Protein AF-A0A965B5K4-F1 (afdb_monomer)

Structure (mmCIF, N/CA/C/O backbone):
data_AF-A0A965B5K4-F1
#
_entry.id   AF-A0A965B5K4-F1
#
loop_
_atom_site.group_PDB
_atom_site.id
_atom_site.type_symbol
_atom_site.label_atom_id
_atom_site.label_alt_id
_atom_site.label_comp_id
_atom_site.label_asym_id
_atom_site.label_entity_id
_atom_site.label_seq_id
_atom_site.pdbx_PDB_ins_code
_atom_site.Cartn_x
_atom_site.Cartn_y
_atom_site.Cartn_z
_atom_site.occupancy
_atom_site.B_iso_or_equiv
_atom_site.auth_seq_id
_atom_site.auth_comp_id
_atom_site.auth_asym_id
_atom_site.auth_atom_id
_atom_site.pdbx_PDB_model_num
ATOM 1 N N . MET A 1 1 ? -19.601 1.544 6.063 1.00 57.34 1 MET A N 1
ATOM 2 C CA . MET A 1 1 ? -19.279 1.347 7.499 1.00 57.34 1 MET A CA 1
ATOM 3 C C . MET A 1 1 ? -20.447 0.891 8.374 1.00 57.34 1 MET A C 1
ATOM 5 O O . MET A 1 1 ? -20.192 0.439 9.477 1.00 57.34 1 MET A O 1
ATOM 9 N N . GLN A 1 2 ? -21.701 0.896 7.897 1.00 58.22 2 GLN A N 1
ATOM 10 C CA . GLN A 1 2 ? -22.842 0.353 8.659 1.00 58.22 2 GLN A CA 1
ATOM 11 C C . GLN A 1 2 ? -22.764 -1.164 8.944 1.00 58.22 2 GLN A C 1
ATOM 13 O O . GLN A 1 2 ? -23.527 -1.663 9.761 1.00 58.22 2 GLN A O 1
ATOM 18 N N . ALA A 1 3 ? -21.841 -1.893 8.306 1.00 63.12 3 ALA A N 1
ATOM 19 C CA . ALA A 1 3 ? -21.684 -3.340 8.465 1.00 63.12 3 ALA A CA 1
ATOM 20 C C . ALA A 1 3 ? -20.885 -3.768 9.715 1.00 63.12 3 ALA A C 1
ATOM 22 O O . ALA A 1 3 ? -20.882 -4.951 10.044 1.00 63.12 3 ALA A O 1
ATOM 23 N N . PHE A 1 4 ? -20.217 -2.845 10.421 1.00 68.25 4 PHE A N 1
ATOM 24 C CA . PHE A 1 4 ? -19.386 -3.183 11.582 1.00 68.25 4 PHE A CA 1
ATOM 25 C C . PHE A 1 4 ? -19.874 -2.481 12.850 1.00 68.25 4 PHE A C 1
ATOM 27 O O . PHE A 1 4 ? -20.092 -1.271 12.863 1.00 68.25 4 PHE A O 1
ATOM 34 N N . ARG A 1 5 ? -19.998 -3.242 13.946 1.00 75.31 5 ARG A N 1
ATOM 35 C CA . ARG A 1 5 ? -20.183 -2.692 15.297 1.00 75.31 5 ARG A CA 1
ATOM 36 C C . ARG A 1 5 ? -18.814 -2.306 15.839 1.00 75.31 5 ARG A C 1
ATOM 38 O O . ARG A 1 5 ? -18.072 -3.153 16.331 1.00 75.31 5 ARG A O 1
ATOM 45 N N . THR A 1 6 ? -18.468 -1.037 15.699 1.00 79.69 6 THR A N 1
ATOM 46 C CA . THR A 1 6 ? -17.176 -0.497 16.115 1.00 79.69 6 THR A CA 1
ATOM 47 C C . THR A 1 6 ? -17.186 -0.061 17.579 1.00 79.69 6 THR A C 1
ATOM 49 O O . THR A 1 6 ? -18.224 0.298 18.151 1.00 79.69 6 THR A O 1
ATOM 52 N N . GLY A 1 7 ? -16.015 -0.141 18.207 1.00 77.00 7 GLY A N 1
ATOM 53 C CA . GLY A 1 7 ? -15.745 0.488 19.491 1.00 77.00 7 GLY A CA 1
ATOM 54 C C . GLY A 1 7 ? -14.929 -0.347 20.459 1.00 77.00 7 GLY A C 1
ATOM 55 O O . GLY A 1 7 ? -14.626 -1.513 20.219 1.00 77.00 7 GLY A O 1
ATOM 56 N N . ARG A 1 8 ? -14.573 0.283 21.577 1.00 73.38 8 ARG A N 1
ATOM 57 C CA . ARG A 1 8 ? -13.678 -0.291 22.581 1.00 73.38 8 ARG A CA 1
ATOM 58 C C . ARG A 1 8 ? -14.366 -1.434 23.322 1.00 73.38 8 ARG A C 1
ATOM 60 O O . ARG A 1 8 ? -15.469 -1.247 23.839 1.00 73.38 8 ARG A O 1
ATOM 67 N N . ASN A 1 9 ? -13.721 -2.596 23.422 1.00 72.69 9 ASN A N 1
ATOM 68 C CA . ASN A 1 9 ? -14.235 -3.657 24.280 1.00 72.69 9 ASN A CA 1
ATOM 69 C C . ASN A 1 9 ? -13.647 -3.518 25.694 1.00 72.69 9 ASN A C 1
ATOM 71 O O . ASN A 1 9 ? -12.439 -3.627 25.888 1.00 72.69 9 ASN A O 1
ATOM 75 N N . SER A 1 10 ? -14.502 -3.304 26.695 1.00 71.81 10 SER A N 1
ATOM 76 C CA . SER A 1 10 ? -14.149 -3.481 28.107 1.00 71.81 10 SER A CA 1
ATOM 77 C C . SER A 1 10 ? -14.389 -4.935 28.532 1.00 71.81 10 SER A C 1
ATOM 79 O O . SER A 1 10 ? -15.110 -5.677 27.864 1.00 71.81 10 SER A O 1
ATOM 81 N N . ILE A 1 11 ? -13.801 -5.362 29.657 1.00 69.44 11 ILE A N 1
ATOM 82 C CA . ILE A 1 11 ? -13.947 -6.737 30.180 1.00 69.44 11 ILE A CA 1
ATOM 83 C C . ILE A 1 11 ? -15.431 -7.120 30.308 1.00 69.44 11 ILE A C 1
ATOM 85 O O . ILE A 1 11 ? -15.845 -8.183 29.852 1.00 69.44 11 ILE A O 1
ATOM 89 N N . LEU A 1 12 ? -16.251 -6.211 30.845 1.00 63.94 12 LEU A N 1
ATOM 90 C CA . LEU A 1 12 ? -17.692 -6.418 30.994 1.00 63.94 12 LEU A CA 1
ATOM 91 C C . LEU A 1 12 ? -18.425 -6.402 29.645 1.00 63.94 12 LEU A C 1
ATOM 93 O O . LEU A 1 12 ? -19.324 -7.210 29.428 1.00 63.94 12 LEU A O 1
ATOM 97 N N . SER A 1 13 ? -18.040 -5.540 28.697 1.00 67.38 13 SER A N 1
ATOM 98 C CA . SER A 1 13 ? -18.717 -5.510 27.396 1.00 67.38 13 SER A CA 1
ATOM 99 C C . SER A 1 13 ? -18.451 -6.769 26.563 1.00 67.38 13 SER A C 1
ATOM 101 O O . SER A 1 13 ? -19.343 -7.183 25.828 1.00 67.38 13 SER A O 1
ATOM 103 N N . ARG A 1 14 ? -17.279 -7.412 26.702 1.00 64.56 14 ARG A N 1
ATOM 104 C CA . ARG A 1 14 ? -16.984 -8.704 26.045 1.00 64.56 14 ARG A CA 1
ATOM 105 C C . ARG A 1 14 ? -17.884 -9.833 26.551 1.00 64.56 14 ARG A C 1
ATOM 107 O O . ARG A 1 14 ? -18.322 -10.651 25.752 1.00 64.56 14 ARG A O 1
ATOM 114 N N . LEU A 1 15 ? -18.182 -9.850 27.851 1.00 67.06 15 LEU A N 1
ATOM 115 C CA . LEU A 1 15 ? -19.022 -10.872 28.488 1.00 67.06 15 LEU A CA 1
ATOM 116 C C . LEU A 1 15 ? -20.520 -10.704 28.185 1.00 67.06 15 LEU A C 1
ATOM 118 O O . LEU A 1 15 ? -21.222 -11.703 28.075 1.00 67.06 15 LEU A O 1
ATOM 122 N N . PHE A 1 16 ? -21.009 -9.466 28.030 1.00 63.81 16 PHE A N 1
ATOM 123 C CA . PHE A 1 16 ? -22.454 -9.192 27.965 1.00 63.81 16 PHE A CA 1
ATOM 124 C C . PHE A 1 16 ? -22.961 -8.584 26.642 1.00 63.81 16 PHE A C 1
ATOM 126 O O . PHE A 1 16 ? -24.148 -8.697 26.351 1.00 63.81 16 PHE A O 1
ATOM 133 N N . LEU A 1 17 ? -22.117 -7.922 25.835 1.00 67.19 17 LEU A N 1
ATOM 134 C CA . LEU A 1 17 ? -22.548 -7.155 24.645 1.00 67.19 17 LEU A CA 1
ATOM 135 C C . LEU A 1 17 ? -21.968 -7.654 23.304 1.00 67.19 17 LEU A C 1
ATOM 137 O O . LEU A 1 17 ? -22.328 -7.104 22.251 1.00 67.19 17 LEU A O 1
ATOM 141 N N . GLY A 1 18 ? -21.120 -8.688 23.334 1.00 71.12 18 GLY A N 1
ATOM 142 C CA . GLY A 1 18 ? -20.442 -9.268 22.169 1.00 71.12 18 GLY A CA 1
ATOM 143 C C . GLY A 1 18 ? -19.183 -8.506 21.731 1.00 71.12 18 GLY A C 1
ATOM 144 O O . GLY A 1 18 ? -18.855 -7.446 22.266 1.00 71.12 18 GLY A O 1
ATOM 145 N N . ASN A 1 19 ? -18.470 -9.051 20.741 1.00 75.12 19 ASN A N 1
ATOM 146 C CA . ASN A 1 19 ? -17.228 -8.467 20.226 1.00 75.12 19 ASN A CA 1
ATOM 147 C C . ASN A 1 19 ? -17.504 -7.261 19.316 1.00 75.12 19 ASN A C 1
ATOM 149 O O . ASN A 1 19 ? -18.311 -7.340 18.388 1.00 75.12 19 ASN A O 1
ATOM 153 N N . ARG A 1 20 ? -16.791 -6.157 19.556 1.00 83.56 20 ARG A N 1
ATOM 154 C CA . ARG A 1 20 ? -16.721 -4.992 18.665 1.00 83.56 20 ARG A CA 1
ATOM 155 C C . ARG A 1 20 ? -15.387 -4.941 17.932 1.00 83.56 20 ARG A C 1
ATOM 157 O O . ARG A 1 20 ? -14.377 -5.427 18.442 1.00 83.56 20 ARG A O 1
ATOM 164 N N . VAL A 1 21 ? -15.393 -4.323 16.754 1.00 89.00 21 VAL A N 1
ATOM 165 C CA . VAL A 1 21 ? -14.178 -4.062 15.974 1.00 89.00 21 VAL A CA 1
ATOM 166 C C . VAL A 1 21 ? -13.397 -2.927 16.639 1.00 89.00 21 VAL A C 1
ATOM 168 O O . VAL A 1 21 ? -13.884 -1.797 16.700 1.00 89.00 21 VAL A O 1
ATOM 171 N N . GLU A 1 22 ? -12.205 -3.251 17.147 1.00 91.38 22 GLU A N 1
ATOM 172 C CA . GLU A 1 22 ? -11.292 -2.310 17.818 1.00 91.38 22 GLU A CA 1
ATOM 173 C C . GLU A 1 22 ? -10.306 -1.651 16.850 1.00 91.38 22 GLU A C 1
ATOM 175 O O . GLU A 1 22 ? -9.837 -0.559 17.142 1.00 91.38 22 GLU A O 1
ATOM 180 N N . LYS A 1 23 ? -9.998 -2.293 15.716 1.00 94.00 23 LYS A N 1
ATOM 181 C CA . LYS A 1 23 ? -9.007 -1.822 14.741 1.00 94.00 23 LYS A CA 1
ATOM 182 C C . LYS A 1 23 ? -9.510 -1.981 13.314 1.00 94.00 23 LYS A C 1
ATOM 184 O O . LYS A 1 23 ? -10.073 -3.020 12.969 1.00 94.00 23 LYS A O 1
ATOM 189 N N . ILE A 1 24 ? -9.293 -0.965 12.485 1.00 95.19 24 ILE A N 1
ATOM 190 C CA . ILE A 1 24 ? -9.676 -0.942 11.071 1.00 95.19 24 ILE A CA 1
ATOM 191 C C . ILE A 1 24 ? -8.486 -0.451 10.247 1.00 95.19 24 ILE A C 1
ATOM 193 O O . ILE A 1 24 ? -7.997 0.655 10.451 1.00 95.19 24 ILE A O 1
ATOM 197 N N . LEU A 1 25 ? -8.030 -1.264 9.295 1.00 97.44 25 LEU A N 1
ATOM 198 C CA . LEU A 1 25 ? -6.996 -0.877 8.338 1.00 97.44 25 LEU A CA 1
ATOM 199 C C . LEU A 1 25 ? -7.631 -0.623 6.970 1.00 97.44 25 LEU A C 1
ATOM 201 O O . LEU A 1 25 ? -8.216 -1.533 6.381 1.00 97.44 25 LEU A O 1
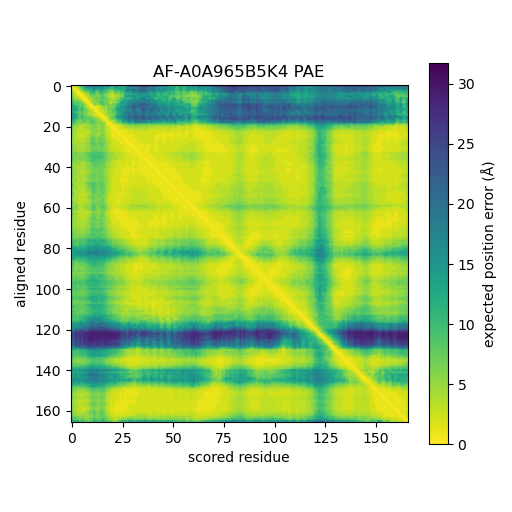ATOM 205 N N . PHE A 1 26 ? -7.475 0.588 6.443 1.00 97.38 26 PHE A N 1
ATOM 206 C CA . PHE A 1 26 ? -7.800 0.907 5.057 1.00 97.38 26 PHE A CA 1
ATOM 207 C C . PHE A 1 26 ? -6.566 0.677 4.182 1.00 97.38 26 PHE A C 1
ATOM 209 O O . PHE A 1 26 ? -5.552 1.360 4.302 1.00 97.38 26 PHE A O 1
ATOM 216 N N . ALA A 1 27 ? -6.632 -0.321 3.305 1.00 97.31 27 ALA A N 1
ATOM 217 C CA . ALA A 1 27 ? -5.492 -0.733 2.500 1.00 97.31 27 ALA A CA 1
ATOM 218 C C . ALA A 1 27 ? -5.661 -0.330 1.029 1.00 97.31 27 ALA A C 1
ATOM 220 O O . ALA A 1 27 ? -6.599 -0.773 0.366 1.00 97.31 27 ALA A O 1
ATOM 221 N N . ALA A 1 28 ? -4.717 0.447 0.498 1.00 96.62 28 ALA A N 1
ATOM 222 C CA . ALA A 1 28 ? -4.569 0.641 -0.939 1.00 96.62 28 ALA A CA 1
ATOM 223 C C . ALA A 1 28 ? -3.725 -0.514 -1.500 1.00 96.62 28 ALA A C 1
ATOM 225 O O . ALA A 1 28 ? -2.525 -0.605 -1.247 1.00 96.62 28 ALA A O 1
ATOM 226 N N . THR A 1 29 ? -4.362 -1.446 -2.204 1.00 96.88 29 THR A N 1
ATOM 227 C CA . THR A 1 29 ? -3.714 -2.683 -2.669 1.00 96.88 29 THR A CA 1
ATOM 228 C C . THR A 1 29 ? -2.945 -2.498 -3.976 1.00 96.88 29 THR A C 1
ATOM 230 O O . THR A 1 29 ? -3.251 -1.584 -4.737 1.00 96.88 29 THR A O 1
ATOM 233 N N . LYS A 1 30 ? -2.041 -3.440 -4.286 1.00 96.50 30 LYS A N 1
ATOM 234 C CA . LYS A 1 30 ? -1.184 -3.444 -5.488 1.00 96.50 30 LYS A CA 1
ATOM 235 C C . LYS A 1 30 ? -0.203 -2.272 -5.529 1.00 96.50 30 LYS A C 1
ATOM 237 O O . LYS A 1 30 ? 0.071 -1.712 -6.586 1.00 96.50 30 LYS A O 1
ATOM 242 N N . ALA A 1 31 ? 0.338 -1.899 -4.370 1.00 97.06 31 ALA A N 1
ATOM 243 C CA . ALA A 1 31 ? 1.352 -0.850 -4.265 1.00 97.06 31 ALA A CA 1
ATOM 244 C C . ALA A 1 31 ? 2.622 -1.150 -5.086 1.00 97.06 31 ALA A C 1
ATOM 246 O O . ALA A 1 31 ? 3.378 -0.244 -5.403 1.00 97.06 31 ALA A O 1
ATOM 247 N N . ASP A 1 32 ? 2.857 -2.405 -5.470 1.00 96.56 32 ASP A N 1
ATOM 248 C CA . ASP A 1 32 ? 3.938 -2.799 -6.370 1.00 96.56 32 ASP A CA 1
ATOM 249 C C . ASP A 1 32 ? 3.722 -2.313 -7.818 1.00 96.56 32 ASP A C 1
ATOM 251 O O . ASP A 1 32 ? 4.667 -2.242 -8.594 1.00 96.56 32 ASP A O 1
ATOM 255 N N . HIS A 1 33 ? 2.514 -1.902 -8.204 1.00 96.44 33 HIS A N 1
ATOM 256 C CA . HIS A 1 33 ? 2.259 -1.330 -9.532 1.00 96.44 33 HIS A CA 1
ATOM 257 C C . HIS A 1 33 ? 2.724 0.131 -9.667 1.00 96.44 33 HIS A C 1
ATOM 259 O O . HIS A 1 33 ? 2.611 0.708 -10.748 1.00 96.44 33 HIS A O 1
ATOM 265 N N . ILE A 1 34 ? 3.245 0.726 -8.592 1.00 94.88 34 ILE A N 1
ATOM 266 C CA . ILE A 1 34 ? 3.821 2.069 -8.590 1.00 94.88 34 ILE A CA 1
ATOM 267 C C . ILE A 1 34 ? 5.223 2.059 -7.963 1.00 94.88 34 ILE A C 1
ATOM 269 O O . ILE A 1 34 ? 5.485 1.244 -7.071 1.00 94.88 34 ILE A O 1
ATOM 273 N N . PRO A 1 35 ? 6.126 2.964 -8.384 1.00 94.69 35 PRO A N 1
ATOM 274 C CA . PRO A 1 35 ? 7.416 3.131 -7.724 1.00 94.69 35 PRO A CA 1
ATOM 275 C C . PRO A 1 35 ? 7.274 3.450 -6.230 1.00 94.69 35 PRO A C 1
ATOM 277 O O . PRO A 1 35 ? 6.362 4.181 -5.831 1.00 94.69 35 PRO A O 1
ATOM 280 N N . GLN A 1 36 ? 8.207 2.973 -5.402 1.00 94.12 36 GLN A N 1
ATOM 281 C CA . GLN A 1 36 ? 8.248 3.235 -3.959 1.00 94.12 36 GLN A CA 1
ATOM 282 C C . GLN A 1 36 ? 8.249 4.729 -3.631 1.00 94.12 36 GLN A C 1
ATOM 284 O O . GLN A 1 36 ? 7.658 5.129 -2.625 1.00 94.12 36 GLN A O 1
ATOM 289 N N . SER A 1 37 ? 8.845 5.559 -4.493 1.00 93.38 37 SER A N 1
ATOM 290 C CA . SER A 1 37 ? 8.838 7.021 -4.376 1.00 93.38 37 SER A CA 1
ATOM 291 C C . SER A 1 37 ? 7.428 7.629 -4.345 1.00 93.38 37 SER A C 1
ATOM 293 O O . SER A 1 37 ? 7.267 8.734 -3.837 1.00 93.38 37 SER A O 1
ATOM 295 N N . GLN A 1 38 ? 6.406 6.899 -4.807 1.00 94.12 38 GLN A N 1
ATOM 296 C CA . GLN A 1 38 ? 5.007 7.335 -4.832 1.00 94.12 38 GLN A CA 1
ATOM 297 C C . GLN A 1 38 ? 4.112 6.648 -3.779 1.00 94.12 38 GLN A C 1
ATOM 299 O O . GLN A 1 38 ? 2.911 6.922 -3.693 1.00 94.12 38 GLN A O 1
ATOM 304 N N . HIS A 1 39 ? 4.653 5.750 -2.943 1.00 95.56 39 HIS A N 1
ATOM 305 C CA . HIS A 1 39 ? 3.849 5.011 -1.951 1.00 95.56 39 HIS A CA 1
ATOM 306 C C . HIS A 1 39 ? 3.257 5.916 -0.869 1.00 95.56 39 HIS A C 1
ATOM 308 O O . HIS A 1 39 ? 2.184 5.613 -0.338 1.00 95.56 39 HIS A O 1
ATOM 314 N N . SER A 1 40 ? 3.936 7.012 -0.518 1.00 95.50 40 SER A N 1
ATOM 315 C CA . SER A 1 40 ? 3.393 8.009 0.409 1.00 95.50 40 SER A CA 1
ATOM 316 C C . SER A 1 40 ? 2.175 8.707 -0.181 1.00 95.50 40 SER A C 1
ATOM 318 O O . SER A 1 40 ? 1.158 8.793 0.497 1.00 95.50 40 SER A O 1
ATOM 320 N N . GLN A 1 41 ? 2.226 9.109 -1.450 1.00 94.81 41 GLN A N 1
ATOM 321 C CA . GLN A 1 41 ? 1.116 9.745 -2.156 1.00 94.81 41 GLN A CA 1
ATOM 322 C C . GLN A 1 41 ? -0.073 8.786 -2.260 1.00 94.81 41 GLN A C 1
ATOM 324 O O . GLN A 1 41 ? -1.197 9.171 -1.952 1.00 94.81 41 GLN A O 1
ATOM 329 N N . MET A 1 42 ? 0.164 7.508 -2.582 1.00 94.88 42 MET A N 1
ATOM 330 C CA . MET A 1 42 ? -0.893 6.486 -2.596 1.00 94.88 42 MET A CA 1
ATOM 331 C C . MET A 1 42 ? -1.539 6.302 -1.215 1.00 94.88 42 MET A C 1
ATOM 333 O O . MET A 1 42 ? -2.758 6.169 -1.113 1.00 94.88 42 MET A O 1
ATOM 337 N N . THR A 1 43 ? -0.732 6.328 -0.148 1.00 96.69 43 THR A N 1
ATOM 338 C CA . THR A 1 43 ? -1.223 6.245 1.238 1.00 96.69 43 THR A CA 1
ATOM 339 C C . THR A 1 43 ? -2.047 7.485 1.608 1.00 96.69 43 THR A C 1
ATOM 341 O O . THR A 1 43 ? -3.140 7.354 2.155 1.00 96.69 43 THR A O 1
ATOM 344 N N . SER A 1 44 ? -1.574 8.684 1.261 1.00 95.12 44 SER A N 1
ATOM 345 C CA . SER A 1 44 ? -2.300 9.944 1.464 1.00 95.12 44 SER A CA 1
ATOM 346 C C . SER A 1 44 ? -3.617 9.982 0.690 1.00 95.12 44 SER A C 1
ATOM 348 O O . SER A 1 44 ? -4.620 10.468 1.207 1.00 95.12 44 SER A O 1
ATOM 350 N N . LEU A 1 45 ? -3.639 9.433 -0.526 1.00 93.25 45 LEU A N 1
ATOM 351 C CA . LEU A 1 45 ? -4.835 9.372 -1.358 1.00 93.25 45 LEU A CA 1
ATOM 352 C C . LEU A 1 45 ? -5.914 8.486 -0.732 1.00 93.25 45 LEU A C 1
ATOM 354 O O . LEU A 1 45 ? -7.049 8.933 -0.573 1.00 93.25 45 LEU A O 1
ATOM 358 N N . ILE A 1 46 ? -5.573 7.259 -0.314 1.00 94.94 46 ILE A N 1
ATOM 359 C CA . ILE A 1 46 ? -6.555 6.400 0.364 1.00 94.94 46 ILE A CA 1
ATOM 360 C C . ILE A 1 46 ? -7.006 7.008 1.694 1.00 94.94 46 ILE A C 1
ATOM 362 O O . ILE A 1 46 ? -8.195 6.958 1.996 1.00 94.94 46 ILE A O 1
ATOM 366 N N . GLN A 1 47 ? -6.099 7.646 2.444 1.00 95.69 47 GLN A N 1
ATOM 367 C CA . GLN A 1 47 ? -6.433 8.333 3.692 1.00 95.69 47 GLN A CA 1
ATOM 368 C C . GLN A 1 47 ? -7.467 9.439 3.462 1.00 95.69 47 GLN A C 1
ATOM 370 O O . GLN A 1 47 ? -8.403 9.568 4.248 1.00 95.69 47 GLN A O 1
ATOM 375 N N . ALA A 1 48 ? -7.320 10.206 2.381 1.00 94.25 48 ALA A N 1
ATOM 376 C CA . ALA A 1 48 ? -8.259 11.257 2.019 1.00 94.25 48 ALA A CA 1
ATOM 377 C C . ALA A 1 48 ? -9.614 10.680 1.561 1.00 94.25 48 ALA A C 1
ATOM 379 O O . ALA A 1 48 ? -10.656 11.163 1.998 1.00 94.25 48 ALA A O 1
ATOM 380 N N . PHE A 1 49 ? -9.623 9.596 0.773 1.00 92.56 49 PHE A N 1
ATOM 381 C CA . PHE A 1 49 ? -10.864 8.916 0.366 1.00 92.56 49 PHE A CA 1
ATOM 382 C C . PHE A 1 49 ? -11.665 8.352 1.545 1.00 92.56 49 PHE A C 1
ATOM 384 O O . PHE A 1 49 ? -12.895 8.336 1.517 1.00 92.56 49 PHE A O 1
ATOM 391 N N . VAL A 1 50 ? -10.981 7.863 2.582 1.00 93.69 50 VAL A N 1
ATOM 392 C CA . VAL A 1 50 ? -11.611 7.206 3.739 1.00 93.69 50 VAL A CA 1
ATOM 393 C C . VAL A 1 50 ? -11.684 8.108 4.970 1.00 93.69 50 VAL A C 1
ATOM 395 O O . VAL A 1 50 ? -11.939 7.620 6.069 1.00 93.69 50 VAL A O 1
ATOM 398 N N . ASP A 1 51 ? -11.482 9.414 4.818 1.00 94.25 51 ASP A N 1
ATOM 399 C CA . ASP A 1 51 ? -11.390 10.370 5.926 1.00 94.25 51 ASP A CA 1
ATOM 400 C C . ASP A 1 51 ? -12.686 10.443 6.759 1.00 94.25 51 ASP A C 1
ATOM 402 O O . ASP A 1 51 ? -12.671 10.318 7.987 1.00 94.25 51 ASP A O 1
ATOM 406 N N . ASP A 1 52 ? -13.850 10.520 6.107 1.00 92.75 52 ASP A N 1
ATOM 407 C CA . ASP A 1 52 ? -15.136 10.514 6.816 1.00 92.75 52 ASP A CA 1
ATOM 408 C C . ASP A 1 52 ? -15.395 9.192 7.553 1.00 92.75 52 ASP A C 1
ATOM 410 O O . ASP A 1 52 ? -15.844 9.174 8.704 1.00 92.75 52 ASP A O 1
ATOM 414 N N . ALA A 1 53 ? -15.048 8.071 6.919 1.00 91.62 53 ALA A N 1
ATOM 415 C CA . ALA A 1 53 ? -15.105 6.769 7.560 1.00 91.62 53 ALA A CA 1
ATOM 416 C C . ALA A 1 53 ? -14.183 6.757 8.795 1.00 91.62 53 ALA A C 1
ATOM 418 O O . ALA A 1 53 ? -14.624 6.465 9.907 1.00 91.62 53 ALA A O 1
ATOM 419 N N . THR A 1 54 ? -12.933 7.166 8.626 1.00 94.25 54 THR A N 1
ATOM 420 C CA . THR A 1 54 ? -11.926 7.258 9.684 1.00 94.25 54 THR A CA 1
ATOM 421 C C . THR A 1 54 ? -12.444 8.036 10.892 1.00 94.25 54 THR A C 1
ATOM 423 O O . THR A 1 54 ? -12.425 7.517 12.010 1.00 94.25 54 THR A O 1
ATOM 426 N N . ARG A 1 55 ? -13.018 9.228 10.684 1.00 94.19 55 ARG A N 1
ATOM 427 C CA . ARG A 1 55 ? -13.625 10.021 11.766 1.00 94.19 55 ARG A CA 1
ATOM 428 C C . ARG A 1 55 ? -14.728 9.272 12.508 1.00 94.19 55 ARG A C 1
ATOM 430 O O . ARG A 1 55 ? -14.740 9.277 13.736 1.00 94.19 55 ARG A O 1
ATOM 437 N N . ARG A 1 56 ? -15.644 8.609 11.794 1.00 91.00 56 ARG A N 1
ATOM 438 C CA . ARG A 1 56 ? -16.747 7.848 12.413 1.00 91.00 56 ARG A CA 1
ATOM 439 C C . ARG A 1 56 ? -16.237 6.654 13.225 1.00 91.00 56 ARG A C 1
ATOM 441 O O . ARG A 1 56 ? -16.724 6.419 14.330 1.00 91.00 56 ARG A O 1
ATOM 448 N N . ALA A 1 57 ? -15.257 5.917 12.702 1.00 91.12 57 ALA A N 1
ATOM 449 C CA . ALA A 1 57 ? -14.629 4.798 13.407 1.00 91.12 57 ALA A CA 1
ATOM 450 C C . ALA A 1 57 ? -13.914 5.271 14.680 1.00 91.12 57 ALA A C 1
ATOM 452 O O . ALA A 1 57 ? -14.199 4.753 15.763 1.00 91.12 57 ALA A O 1
ATOM 453 N N . ASN A 1 58 ? -13.090 6.314 14.576 1.00 91.50 58 ASN A N 1
ATOM 454 C CA . ASN A 1 58 ? -12.392 6.896 15.721 1.00 91.50 58 ASN A CA 1
ATOM 455 C C . ASN A 1 58 ? -13.372 7.421 16.778 1.00 91.50 58 ASN A C 1
ATOM 457 O O . ASN A 1 58 ? -13.209 7.129 17.961 1.00 91.50 58 ASN A O 1
ATOM 461 N N . PHE A 1 59 ? -14.446 8.103 16.363 1.00 89.38 59 PHE A N 1
ATOM 462 C CA . PHE A 1 59 ? -15.498 8.568 17.274 1.00 89.38 59 PHE A CA 1
ATOM 463 C C . PHE A 1 59 ? -16.173 7.415 18.033 1.00 89.38 59 PHE A C 1
ATOM 465 O O . PHE A 1 59 ? -16.489 7.538 19.213 1.00 89.38 59 PHE A O 1
ATOM 472 N N . SER A 1 60 ? -16.355 6.265 17.381 1.00 88.00 60 SER A N 1
ATOM 473 C CA . SER A 1 60 ? -16.892 5.065 18.032 1.00 88.00 60 SER A CA 1
ATOM 474 C C . SER A 1 60 ? -15.882 4.320 18.919 1.00 88.00 60 SER A C 1
ATOM 476 O O . SER A 1 60 ? -16.271 3.391 19.626 1.00 88.00 60 SER A O 1
ATOM 478 N N . GLY A 1 61 ? -14.607 4.723 18.915 1.00 88.69 61 GLY A N 1
ATOM 479 C CA . GLY A 1 61 ? -13.534 4.132 19.714 1.00 88.69 61 GLY A CA 1
ATOM 480 C C . GLY A 1 61 ? -12.790 2.976 19.042 1.00 88.69 61 GLY A C 1
ATOM 481 O O . GLY A 1 61 ? -12.190 2.174 19.756 1.00 88.69 61 GLY A O 1
ATOM 482 N N . ALA A 1 62 ? -12.863 2.857 17.714 1.00 92.94 62 ALA A N 1
ATOM 483 C CA . ALA A 1 62 ? -11.994 1.973 16.940 1.00 92.94 62 ALA A CA 1
ATOM 484 C C . ALA A 1 62 ? -10.763 2.751 16.459 1.00 92.94 62 ALA A C 1
ATOM 486 O O . ALA A 1 62 ? -10.903 3.876 15.995 1.00 92.94 62 ALA A O 1
ATOM 487 N N . GLU A 1 63 ? -9.582 2.150 16.549 1.00 95.19 63 GLU A N 1
ATOM 488 C CA . GLU A 1 63 ? -8.347 2.679 15.978 1.00 95.19 63 GLU A CA 1
ATOM 489 C C . GLU A 1 63 ? -8.328 2.447 14.465 1.00 95.19 63 GLU A C 1
ATOM 491 O O . GLU A 1 63 ? -8.732 1.389 13.972 1.00 95.19 63 GLU A O 1
ATOM 496 N N . THR A 1 64 ? -7.841 3.429 13.715 1.00 96.31 64 THR A N 1
ATOM 497 C CA . THR 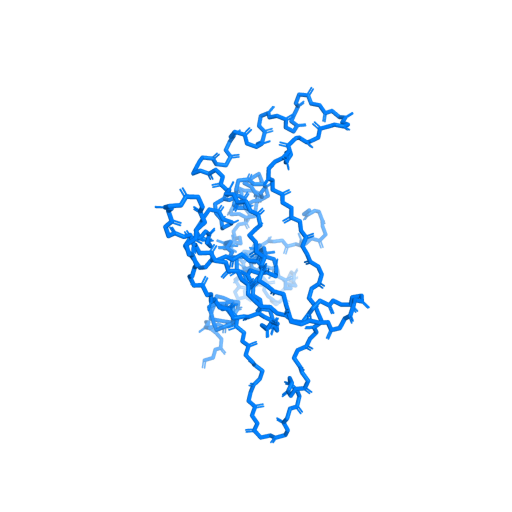A 1 64 ? -7.774 3.359 12.256 1.00 96.31 64 THR A CA 1
ATOM 498 C C . THR A 1 64 ? -6.372 3.634 11.747 1.00 96.31 64 THR A C 1
ATOM 500 O O . THR A 1 64 ? -5.725 4.564 12.222 1.00 96.31 64 THR A O 1
ATOM 503 N N . ALA A 1 65 ? -5.958 2.915 10.711 1.00 97.44 65 ALA A N 1
ATOM 504 C CA . ALA A 1 65 ? -4.761 3.226 9.939 1.00 97.44 65 ALA A CA 1
ATOM 505 C C . ALA A 1 65 ? -5.050 3.118 8.440 1.00 97.44 65 ALA A C 1
ATOM 507 O O . ALA A 1 65 ? -5.997 2.439 8.033 1.00 97.44 65 ALA A O 1
ATOM 508 N N . SER A 1 66 ? -4.199 3.744 7.627 1.00 97.81 66 SER A N 1
ATOM 509 C CA . SER A 1 66 ? -4.205 3.583 6.174 1.00 97.81 66 SER A CA 1
ATOM 510 C C . SER A 1 66 ? -2.818 3.207 5.673 1.00 97.81 66 SER A C 1
ATOM 512 O O . SER A 1 66 ? -1.833 3.813 6.087 1.00 97.81 66 SER A O 1
ATOM 514 N N . LEU A 1 67 ? -2.727 2.219 4.780 1.00 98.06 67 LEU A N 1
ATOM 515 C CA . LEU A 1 67 ? -1.456 1.751 4.217 1.00 98.06 67 LEU A CA 1
ATOM 516 C C . LEU A 1 67 ? -1.591 1.426 2.728 1.00 98.06 67 LEU A C 1
ATOM 518 O O . LEU A 1 67 ? -2.544 0.769 2.313 1.00 98.06 67 LEU A O 1
ATOM 522 N N . ALA A 1 68 ? -0.591 1.800 1.931 1.00 98.00 68 ALA A N 1
ATOM 523 C CA . ALA A 1 68 ? -0.351 1.170 0.635 1.00 98.00 68 ALA A CA 1
ATOM 524 C C . ALA A 1 68 ? 0.343 -0.189 0.834 1.00 98.00 68 ALA A C 1
ATOM 526 O O . ALA A 1 68 ? 1.390 -0.253 1.481 1.00 98.00 68 ALA A O 1
ATOM 527 N N . ILE A 1 69 ? -0.236 -1.266 0.298 1.00 98.31 69 ILE A N 1
ATOM 528 C CA . ILE A 1 69 ? 0.257 -2.641 0.462 1.00 98.31 69 ILE A CA 1
ATOM 529 C C . ILE A 1 69 ? 0.268 -3.406 -0.864 1.00 98.31 69 ILE A C 1
ATOM 531 O O . ILE A 1 69 ? -0.503 -3.125 -1.785 1.00 98.31 69 ILE A O 1
ATOM 535 N N . ALA A 1 70 ? 1.084 -4.452 -0.931 1.00 97.50 70 ALA A N 1
ATOM 536 C CA . ALA A 1 70 ? 0.988 -5.486 -1.956 1.00 97.50 70 ALA A CA 1
ATOM 537 C C . ALA A 1 70 ? 1.088 -6.847 -1.274 1.00 97.50 70 ALA A C 1
ATOM 539 O O . ALA A 1 70 ? 2.098 -7.140 -0.638 1.00 97.50 70 ALA A O 1
ATOM 540 N N . SER A 1 71 ? 0.038 -7.661 -1.382 1.00 95.50 71 SER A N 1
ATOM 541 C CA . SER A 1 71 ? 0.030 -8.996 -0.777 1.00 95.50 71 SER A CA 1
ATOM 542 C C . SER A 1 71 ? 0.954 -9.969 -1.504 1.00 95.50 71 SER A C 1
ATOM 544 O O . SER A 1 71 ? 1.553 -10.836 -0.877 1.00 95.50 71 SER A O 1
ATOM 546 N N . LEU A 1 72 ? 1.081 -9.787 -2.816 1.00 94.94 72 LEU A N 1
ATOM 547 C CA . LEU A 1 72 ? 2.036 -10.462 -3.674 1.00 94.94 72 LEU A CA 1
ATOM 548 C C . LEU A 1 72 ? 2.666 -9.417 -4.586 1.00 94.94 72 LEU A C 1
ATOM 550 O O . LEU A 1 72 ? 1.967 -8.752 -5.347 1.00 94.94 72 LEU A O 1
ATOM 554 N N . ARG A 1 73 ? 3.984 -9.286 -4.508 1.00 95.50 73 ARG A N 1
ATOM 555 C CA . ARG A 1 73 ? 4.763 -8.389 -5.350 1.00 95.50 73 ARG A CA 1
ATOM 556 C C . ARG A 1 73 ? 5.018 -9.059 -6.698 1.00 95.50 73 ARG A C 1
ATOM 558 O O . ARG A 1 73 ? 5.720 -10.064 -6.763 1.00 95.50 73 ARG A O 1
ATOM 565 N N . SER A 1 74 ? 4.465 -8.483 -7.759 1.00 96.19 74 SER A N 1
ATOM 566 C CA . SER A 1 74 ? 4.588 -8.968 -9.141 1.00 96.19 74 SER A CA 1
ATOM 567 C C . SER A 1 74 ? 5.544 -8.132 -9.991 1.00 96.19 74 SER A C 1
ATOM 569 O O . SER A 1 74 ? 5.795 -8.460 -11.152 1.00 96.19 74 SER A O 1
ATOM 571 N N . THR A 1 75 ? 6.101 -7.069 -9.413 1.00 95.88 75 THR A N 1
ATOM 572 C CA . THR A 1 75 ? 6.993 -6.135 -10.099 1.00 95.88 75 THR A CA 1
ATOM 573 C C . THR A 1 75 ? 8.296 -5.892 -9.332 1.00 95.88 75 THR A C 1
ATOM 575 O O . THR A 1 75 ? 8.399 -6.076 -8.115 1.00 95.88 75 THR A O 1
ATOM 578 N N . THR A 1 76 ? 9.304 -5.403 -10.043 1.00 95.00 76 THR A N 1
ATOM 579 C CA . THR A 1 76 ? 10.556 -4.872 -9.491 1.00 95.00 76 THR A CA 1
ATOM 580 C C . THR A 1 76 ? 10.757 -3.432 -9.936 1.00 95.00 76 THR A C 1
ATOM 582 O O . THR A 1 76 ? 10.326 -3.066 -11.024 1.00 95.00 76 THR A O 1
ATOM 585 N N . GLU A 1 77 ? 11.455 -2.619 -9.150 1.00 93.69 77 GLU A N 1
ATOM 586 C CA . GLU A 1 77 ? 11.764 -1.247 -9.565 1.00 93.69 77 GLU A CA 1
ATOM 587 C C . GLU A 1 77 ? 12.935 -1.196 -10.536 1.00 93.69 77 GLU A C 1
ATOM 589 O O . GLU A 1 77 ? 13.878 -1.986 -10.459 1.00 93.69 77 GLU A O 1
ATOM 594 N N . THR A 1 78 ? 12.879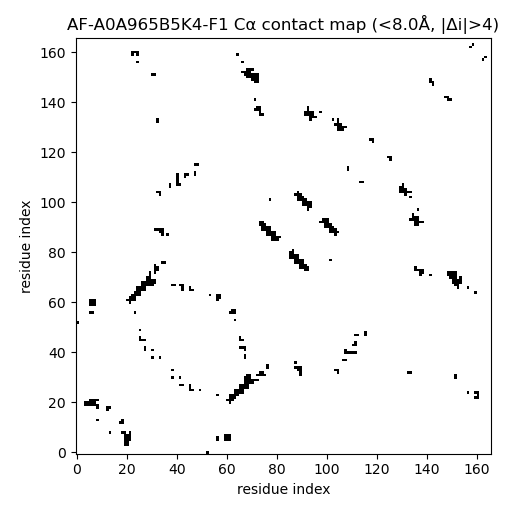 -0.243 -11.459 1.00 93.88 78 THR A N 1
ATOM 595 C CA . THR A 1 78 ? 13.960 0.035 -12.396 1.00 93.88 78 THR A CA 1
ATOM 596 C C . THR A 1 78 ? 14.003 1.533 -12.673 1.00 93.88 78 THR A C 1
ATOM 598 O O . THR A 1 78 ? 12.961 2.161 -12.816 1.00 93.88 78 THR A O 1
ATOM 601 N N . ARG A 1 79 ? 15.201 2.114 -12.755 1.00 92.25 79 ARG A N 1
ATOM 602 C CA . ARG A 1 79 ? 15.383 3.477 -13.265 1.00 92.25 79 ARG A CA 1
ATOM 603 C C . ARG A 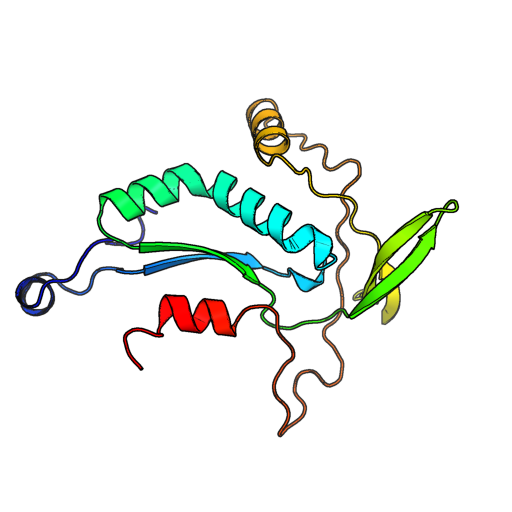1 79 ? 15.804 3.434 -14.713 1.00 92.25 79 ARG A C 1
ATOM 605 O O . ARG A 1 79 ? 16.622 2.591 -15.087 1.00 92.25 79 ARG A O 1
ATOM 612 N N . GLN A 1 80 ? 15.223 4.319 -15.509 1.00 88.50 80 GLN A N 1
ATOM 613 C CA . GLN A 1 80 ? 15.573 4.476 -16.911 1.00 88.50 80 GLN A CA 1
ATOM 614 C C . GLN A 1 80 ? 15.568 5.953 -17.289 1.00 88.50 80 GLN A C 1
ATOM 616 O O . GLN A 1 80 ? 14.730 6.727 -16.819 1.00 88.50 80 GLN A O 1
ATOM 621 N N . SER A 1 81 ? 16.481 6.313 -18.188 1.00 88.50 81 SER A N 1
ATOM 622 C CA . SER A 1 81 ? 16.487 7.628 -18.812 1.00 88.50 81 SER A CA 1
ATOM 623 C C . SER A 1 81 ? 15.352 7.720 -19.826 1.00 88.50 81 SER A C 1
ATOM 625 O O . SER A 1 81 ? 15.282 6.934 -20.773 1.00 88.50 81 SER A O 1
ATOM 627 N N . HIS A 1 82 ? 14.468 8.693 -19.649 1.00 81.00 82 HIS A N 1
ATOM 628 C CA . HIS A 1 82 ? 13.385 8.998 -20.569 1.00 81.00 82 HIS A CA 1
ATOM 629 C C . HIS A 1 82 ? 13.355 10.506 -20.810 1.00 81.00 82 HIS A C 1
ATOM 631 O O . HIS A 1 82 ? 13.322 11.292 -19.866 1.00 81.00 82 HIS A O 1
ATOM 637 N N . ALA A 1 83 ? 13.412 10.924 -22.077 1.00 82.06 83 ALA A N 1
ATOM 638 C CA . ALA A 1 83 ? 13.486 12.340 -22.456 1.00 82.06 83 ALA A CA 1
ATOM 639 C C . ALA A 1 83 ? 14.595 13.132 -21.716 1.00 82.06 83 ALA A C 1
ATOM 641 O O . ALA A 1 83 ? 14.416 14.296 -21.360 1.00 82.06 83 ALA A O 1
ATOM 642 N N . GLY A 1 84 ? 15.743 12.491 -21.456 1.00 87.12 84 GLY A N 1
ATOM 643 C CA . GLY A 1 84 ? 16.885 13.103 -20.766 1.00 87.12 84 GLY A CA 1
ATOM 644 C C . GLY A 1 84 ? 16.723 13.254 -19.248 1.00 87.12 84 GLY A C 1
ATOM 645 O O . GLY A 1 84 ? 17.568 13.884 -18.615 1.00 87.12 84 GLY A O 1
ATOM 646 N N . LYS A 1 85 ? 15.664 12.688 -18.657 1.00 86.69 85 LYS A N 1
ATOM 647 C CA . LYS A 1 85 ? 15.447 12.635 -17.207 1.00 86.69 85 LYS A CA 1
ATOM 648 C C . LYS A 1 85 ? 15.483 11.190 -16.727 1.00 86.69 85 LYS A C 1
ATOM 650 O O . LYS A 1 85 ? 14.904 10.311 -17.357 1.00 86.69 85 LYS A O 1
ATOM 655 N N . GLU A 1 86 ? 16.133 10.952 -15.595 1.00 89.06 86 GLU A N 1
ATOM 656 C CA . GLU A 1 86 ? 16.018 9.673 -14.894 1.00 89.06 86 GLU A CA 1
ATOM 657 C C . GLU A 1 86 ? 14.638 9.586 -14.244 1.00 89.06 86 GLU A C 1
ATOM 659 O O . GLU A 1 86 ? 14.265 10.465 -13.466 1.00 89.06 86 GLU A O 1
ATOM 664 N N . MET A 1 87 ? 13.879 8.542 -14.571 1.00 89.25 87 MET A N 1
ATOM 665 C CA . MET A 1 87 ? 12.560 8.297 -13.986 1.00 89.25 87 MET A CA 1
ATOM 666 C C . MET A 1 87 ? 12.497 6.890 -13.390 1.00 89.25 87 MET A C 1
ATOM 668 O O . MET A 1 87 ? 13.148 5.964 -13.884 1.00 89.25 87 MET A O 1
ATOM 672 N N . ASP A 1 88 ? 11.704 6.734 -12.329 1.00 92.06 88 ASP A N 1
ATOM 673 C CA . ASP A 1 88 ? 11.430 5.435 -11.721 1.00 92.06 88 ASP A CA 1
ATOM 674 C C . ASP A 1 88 ? 10.279 4.739 -12.468 1.00 92.06 88 ASP A C 1
ATOM 676 O O . ASP A 1 88 ? 9.192 5.293 -12.642 1.00 92.06 88 ASP A O 1
ATOM 680 N N . PHE A 1 89 ? 10.510 3.495 -12.872 1.00 93.94 89 PHE A N 1
ATOM 681 C CA . PHE A 1 89 ? 9.548 2.604 -13.510 1.00 93.94 89 PHE A CA 1
ATOM 682 C C . PHE A 1 89 ? 9.356 1.359 -12.645 1.00 93.94 89 PHE A C 1
ATOM 684 O O . PHE A 1 89 ? 10.230 0.961 -11.867 1.00 93.94 89 PHE A O 1
ATOM 691 N N . VAL A 1 90 ? 8.236 0.678 -12.855 1.00 95.88 90 VAL A N 1
ATOM 692 C CA . VAL A 1 90 ? 8.037 -0.691 -12.376 1.00 95.88 90 VAL A CA 1
ATOM 693 C C . VAL A 1 90 ? 8.179 -1.651 -13.547 1.00 95.88 90 VAL A C 1
ATOM 695 O O . VAL A 1 90 ? 7.733 -1.373 -14.654 1.00 95.88 90 VAL A O 1
ATOM 698 N N . ARG A 1 91 ? 8.832 -2.784 -13.325 1.00 96.00 91 ARG A N 1
ATOM 699 C CA . ARG A 1 91 ? 9.035 -3.826 -14.329 1.00 96.00 91 ARG A CA 1
ATOM 700 C C . ARG A 1 91 ? 8.344 -5.100 -13.890 1.00 96.00 91 ARG A C 1
ATOM 702 O O . ARG A 1 91 ? 8.516 -5.512 -12.747 1.00 96.00 91 ARG A O 1
ATOM 709 N N . GLY A 1 92 ? 7.623 -5.746 -14.792 1.00 95.50 92 GLY A N 1
ATOM 710 C CA . GLY A 1 92 ? 6.982 -7.028 -14.529 1.00 95.50 92 GLY A CA 1
ATOM 711 C C . GLY A 1 92 ? 6.662 -7.772 -15.817 1.00 95.50 92 GLY A C 1
ATOM 712 O O . GLY A 1 92 ? 6.936 -7.291 -16.915 1.00 95.50 92 GLY A O 1
ATOM 713 N N . THR A 1 93 ? 6.076 -8.960 -15.674 1.00 96.56 93 THR A N 1
ATOM 714 C CA . THR A 1 93 ? 5.534 -9.687 -16.830 1.00 96.56 93 THR A CA 1
ATOM 715 C C . THR A 1 93 ? 4.144 -9.141 -17.109 1.00 96.56 93 THR A C 1
ATOM 717 O O . THR A 1 93 ? 3.301 -9.192 -16.218 1.00 96.56 93 THR A O 1
ATOM 720 N N . ASP A 1 94 ? 3.883 -8.634 -18.303 1.00 96.19 94 ASP A N 1
ATOM 721 C CA . ASP A 1 94 ? 2.535 -8.248 -18.703 1.00 96.19 94 ASP A CA 1
ATOM 722 C C . ASP A 1 94 ? 1.608 -9.473 -18.744 1.00 96.19 94 ASP A C 1
ATOM 724 O O . ASP A 1 94 ? 2.002 -10.577 -19.135 1.00 96.19 94 ASP A O 1
ATOM 728 N N . LEU A 1 95 ? 0.376 -9.300 -18.273 1.00 95.81 95 LEU A N 1
ATOM 729 C CA . LEU A 1 95 ? -0.567 -10.401 -18.121 1.00 95.81 95 LEU A CA 1
ATOM 730 C C . LEU A 1 95 ? -1.048 -10.945 -19.465 1.00 95.81 95 LEU A C 1
ATOM 732 O O . LEU A 1 95 ? -1.253 -12.158 -19.584 1.00 95.81 95 LEU A O 1
ATOM 736 N N . ASP A 1 96 ? -1.213 -10.063 -20.447 1.00 94.69 96 ASP A N 1
ATOM 737 C CA . ASP A 1 96 ? -1.818 -10.404 -21.728 1.00 94.69 96 ASP A CA 1
ATOM 738 C C . ASP A 1 96 ? -0.753 -10.913 -22.714 1.00 94.69 96 ASP A C 1
ATOM 740 O O . ASP A 1 96 ? -0.868 -12.033 -23.214 1.00 94.69 96 ASP A O 1
ATOM 744 N N . SER A 1 97 ? 0.332 -10.160 -22.923 1.00 94.94 97 SER A N 1
ATOM 745 C CA . SER A 1 97 ? 1.426 -10.546 -23.834 1.00 94.94 97 SER A CA 1
ATOM 746 C C . SER A 1 97 ? 2.386 -11.589 -23.258 1.00 94.94 97 SER A C 1
ATOM 748 O O . SER A 1 97 ? 3.040 -12.305 -24.013 1.00 94.94 97 SER A O 1
ATOM 750 N N . ARG A 1 98 ? 2.476 -11.702 -21.923 1.00 94.69 98 ARG A N 1
ATOM 751 C CA . ARG A 1 98 ? 3.485 -12.511 -21.205 1.00 94.69 98 ARG A CA 1
ATOM 752 C C . ARG A 1 98 ? 4.930 -12.051 -21.402 1.00 94.69 98 ARG A C 1
ATOM 754 O O . ARG A 1 98 ? 5.854 -12.778 -21.028 1.00 94.69 98 ARG A O 1
ATOM 761 N N . GLU A 1 99 ? 5.129 -10.845 -21.918 1.00 95.69 99 GLU A N 1
ATOM 762 C CA . GLU A 1 99 ? 6.447 -10.244 -22.093 1.00 95.69 99 GLU A CA 1
ATOM 763 C C . GLU A 1 99 ? 6.876 -9.438 -20.863 1.00 95.69 99 GLU A C 1
ATOM 765 O O . GLU A 1 99 ? 6.060 -9.004 -20.051 1.00 95.69 99 GLU A O 1
ATOM 770 N N . GLN A 1 100 ? 8.186 -9.245 -20.708 1.00 95.25 100 GLN A N 1
ATOM 771 C CA . GLN A 1 100 ? 8.736 -8.366 -19.678 1.00 95.25 100 GLN A CA 1
ATOM 772 C C . GLN A 1 100 ? 8.648 -6.913 -20.134 1.00 95.25 100 GLN A C 1
ATOM 774 O O . GLN A 1 100 ? 9.246 -6.546 -21.143 1.00 95.25 100 GLN A O 1
ATOM 779 N N . ILE A 1 101 ? 7.951 -6.083 -19.360 1.00 95.00 101 ILE A N 1
ATOM 780 C CA . ILE A 1 101 ? 7.706 -4.678 -19.689 1.00 95.00 101 ILE A CA 1
ATOM 781 C C . ILE A 1 101 ? 8.115 -3.793 -18.514 1.00 95.00 101 ILE A C 1
ATOM 783 O O . ILE A 1 101 ? 7.841 -4.113 -17.356 1.00 95.00 101 ILE A O 1
ATOM 787 N N . ALA A 1 102 ? 8.776 -2.674 -18.822 1.00 94.69 102 ALA A N 1
ATOM 788 C CA . ALA A 1 102 ? 8.949 -1.554 -17.904 1.00 94.69 102 ALA A CA 1
ATOM 789 C C . ALA A 1 102 ? 7.821 -0.542 -18.141 1.00 94.69 102 ALA A C 1
ATOM 791 O O . ALA A 1 102 ? 7.578 -0.125 -19.270 1.00 94.69 102 ALA A O 1
ATOM 792 N N . PHE A 1 103 ? 7.133 -0.163 -17.073 1.00 93.44 103 PHE A N 1
ATOM 793 C CA . PHE A 1 103 ? 5.932 0.652 -17.107 1.00 93.44 103 PHE A CA 1
ATOM 794 C C . PHE A 1 103 ? 6.081 1.862 -16.190 1.00 93.44 103 PHE A C 1
ATOM 796 O O . PHE A 1 103 ? 6.499 1.739 -15.035 1.00 93.44 103 PHE A O 1
ATOM 803 N N . TYR A 1 104 ? 5.727 3.029 -16.721 1.00 91.56 104 TYR A N 1
ATOM 804 C CA . TYR A 1 104 ? 5.600 4.256 -15.954 1.00 91.56 104 TYR A CA 1
ATOM 805 C C . TYR A 1 104 ? 4.109 4.521 -15.733 1.00 91.56 104 TYR A C 1
ATOM 807 O O . TYR A 1 104 ? 3.402 4.790 -16.705 1.00 91.56 104 TYR A O 1
ATOM 815 N N . PRO A 1 105 ? 3.612 4.428 -14.488 1.00 88.94 105 PRO A N 1
ATOM 816 C CA . PRO A 1 105 ? 2.190 4.587 -14.206 1.00 88.94 105 PRO A CA 1
ATOM 817 C C . PRO A 1 105 ? 1.720 6.041 -14.265 1.00 88.94 105 PRO A C 1
ATOM 819 O O . PRO A 1 105 ? 0.525 6.263 -14.154 1.00 88.94 105 PRO A O 1
ATOM 822 N N . GLY A 1 106 ? 2.619 7.016 -14.424 1.00 89.31 106 GLY A N 1
ATOM 823 C CA . GLY A 1 106 ? 2.335 8.430 -14.181 1.00 89.31 106 GLY A CA 1
ATOM 824 C C . GLY A 1 106 ? 2.752 8.855 -12.773 1.00 89.31 106 GLY A C 1
ATOM 825 O O . GLY A 1 106 ? 3.353 8.078 -12.020 1.00 89.31 106 GLY A O 1
ATOM 826 N N . GLN A 1 107 ? 2.441 10.101 -12.418 1.00 87.88 107 GLN A N 1
ATOM 827 C CA . GLN A 1 107 ? 2.742 10.671 -11.107 1.00 87.88 107 GLN A CA 1
ATOM 828 C C . GLN A 1 107 ? 1.455 10.924 -10.319 1.00 87.88 107 GLN A C 1
ATOM 830 O O . GLN A 1 107 ? 0.542 11.599 -10.788 1.00 87.88 107 GLN A O 1
ATOM 835 N N . LEU A 1 108 ? 1.389 10.389 -9.103 1.00 89.31 108 LEU A N 1
ATOM 836 C CA . LEU A 1 108 ? 0.365 10.745 -8.134 1.00 89.31 108 LEU A CA 1
ATOM 837 C C . LEU A 1 108 ? 0.618 12.169 -7.619 1.00 89.31 108 LEU A C 1
ATOM 839 O O . LEU A 1 108 ? 1.772 12.526 -7.364 1.00 89.31 108 LEU A O 1
ATOM 843 N N . PRO A 1 109 ? -0.435 12.979 -7.428 1.00 87.31 109 PRO A N 1
ATOM 844 C CA . PRO A 1 109 ? -0.282 14.329 -6.917 1.00 87.31 109 PRO A CA 1
ATOM 845 C C . PRO A 1 10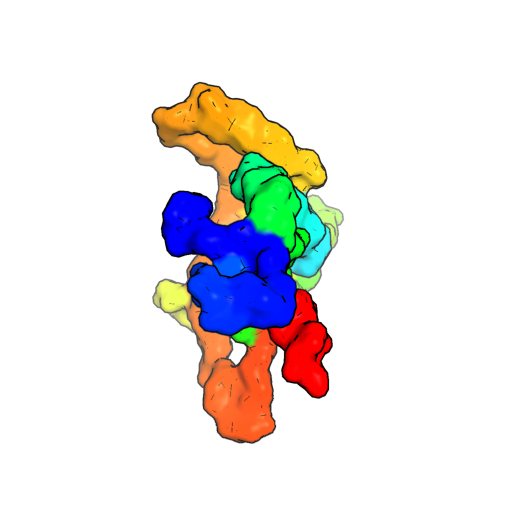9 ? 0.166 14.308 -5.457 1.00 87.31 109 PRO A C 1
ATOM 847 O O . PRO A 1 109 ? -0.240 13.451 -4.669 1.00 87.31 109 PRO A O 1
ATOM 850 N N . ASP A 1 110 ? 0.955 15.311 -5.081 1.00 87.94 110 ASP A N 1
ATOM 851 C CA . ASP A 1 110 ? 1.406 15.476 -3.697 1.00 87.94 110 ASP A CA 1
ATOM 852 C C . ASP A 1 110 ? 0.246 15.825 -2.754 1.00 87.94 110 ASP A C 1
ATOM 854 O O . ASP A 1 110 ? 0.237 15.419 -1.591 1.00 87.94 110 ASP A O 1
ATOM 858 N N . ASN A 1 111 ? -0.758 16.551 -3.259 1.00 89.06 111 ASN A N 1
ATOM 859 C CA . ASN A 1 111 ? -1.977 16.859 -2.523 1.00 89.06 111 ASN A CA 1
ATOM 860 C C . ASN A 1 111 ? -3.140 15.982 -3.018 1.00 89.06 111 ASN A C 1
ATOM 862 O O . ASN A 1 111 ? -3.626 16.207 -4.125 1.00 89.06 111 ASN A O 1
ATOM 866 N N . PRO A 1 112 ? -3.668 15.048 -2.206 1.00 88.56 112 PRO A N 1
ATOM 867 C CA . PRO A 1 112 ? -4.773 14.189 -2.627 1.00 88.56 112 PRO A CA 1
ATOM 868 C C . PRO A 1 112 ? -6.077 14.958 -2.880 1.00 88.56 112 PRO A C 1
ATOM 870 O O . PRO A 1 112 ? -6.925 14.482 -3.630 1.00 88.56 112 PRO A O 1
ATOM 873 N N . GLN A 1 113 ? -6.242 16.157 -2.306 1.00 85.81 113 GLN A N 1
ATOM 874 C CA . GLN A 1 113 ? -7.448 16.969 -2.494 1.00 85.81 113 GLN A CA 1
ATOM 875 C C . GLN A 1 113 ? -7.648 17.418 -3.942 1.00 85.81 113 GLN A C 1
ATOM 877 O O . GLN A 1 113 ? -8.786 17.666 -4.322 1.00 85.81 113 GLN A O 1
ATOM 882 N N . SER A 1 114 ? -6.585 17.493 -4.755 1.00 81.69 114 SER A N 1
ATOM 883 C CA . SER A 1 114 ? -6.731 17.818 -6.178 1.00 81.69 114 SER A CA 1
ATOM 884 C C . SER A 1 114 ? -7.512 16.740 -6.932 1.00 81.69 114 SER A C 1
ATOM 886 O O . SER A 1 114 ? -8.296 17.065 -7.808 1.00 81.69 114 SER A O 1
ATOM 888 N N . ILE A 1 115 ? -7.356 15.466 -6.551 1.00 77.94 115 ILE A N 1
ATOM 889 C CA . ILE A 1 115 ? -8.130 14.355 -7.128 1.00 77.94 115 ILE A CA 1
ATOM 890 C C . ILE A 1 115 ? -9.566 14.368 -6.597 1.00 77.94 115 ILE A C 1
ATOM 89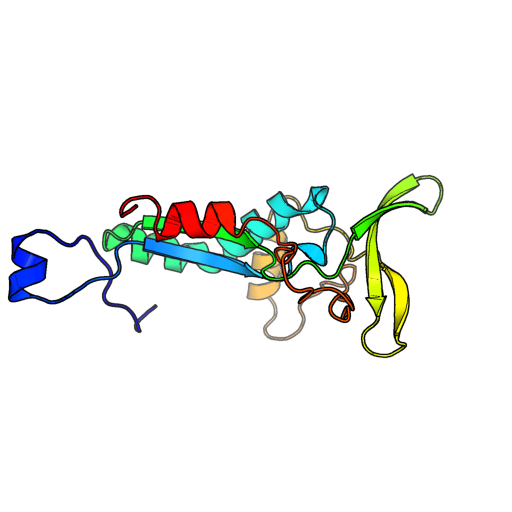2 O O . ILE A 1 115 ? -10.512 14.122 -7.343 1.00 77.94 115 ILE A O 1
ATOM 896 N N . LEU A 1 116 ? -9.744 14.635 -5.299 1.00 77.69 116 LEU A N 1
ATOM 897 C CA . LEU A 1 116 ? -11.064 14.588 -4.665 1.00 77.69 116 LEU A CA 1
ATOM 898 C C . LEU A 1 116 ? -12.002 15.687 -5.175 1.00 77.69 116 LEU A C 1
ATOM 900 O O . LEU A 1 116 ? -13.174 15.420 -5.427 1.00 77.69 116 LEU A O 1
ATOM 904 N N . SER A 1 117 ? -11.491 16.904 -5.367 1.00 72.81 117 SER A N 1
ATOM 905 C CA . SER A 1 117 ? -12.295 18.032 -5.844 1.00 72.81 117 SER A CA 1
ATOM 906 C C . SER A 1 117 ? -12.765 17.863 -7.293 1.00 72.81 117 SER A C 1
ATOM 908 O O . SER A 1 117 ? -13.868 18.295 -7.625 1.00 72.81 117 SER A O 1
ATOM 910 N N . GLU A 1 118 ? -11.975 17.203 -8.145 1.00 65.19 118 GLU A N 1
ATOM 911 C CA . GLU A 1 118 ? -12.361 16.839 -9.516 1.00 65.19 118 GLU A CA 1
ATOM 912 C C . GLU A 1 118 ? -13.422 15.727 -9.547 1.00 65.19 118 GLU A C 1
ATOM 914 O O . GLU A 1 118 ? -14.349 15.761 -10.366 1.00 65.19 118 GLU A O 1
ATOM 919 N N . ALA A 1 119 ? -13.318 14.759 -8.629 1.00 61.56 119 ALA A N 1
ATOM 920 C CA . ALA A 1 119 ? -14.277 13.665 -8.501 1.00 61.56 119 ALA A CA 1
ATOM 921 C C . ALA A 1 119 ? -15.668 14.157 -8.059 1.00 61.56 119 ALA A C 1
ATOM 923 O O . ALA A 1 119 ? -16.676 13.662 -8.563 1.00 61.56 119 ALA A O 1
ATOM 924 N N . ASP A 1 120 ? -15.730 15.161 -7.179 1.00 60.22 120 ASP A N 1
ATOM 925 C CA . ASP A 1 120 ? -16.990 15.763 -6.719 1.00 60.22 120 ASP A CA 1
ATOM 926 C C . ASP A 1 120 ? -17.689 16.601 -7.807 1.00 60.22 120 ASP A C 1
ATOM 928 O O . ASP A 1 120 ? -18.914 16.735 -7.804 1.00 60.22 120 ASP A O 1
ATOM 932 N N . GLN A 1 121 ? -16.932 17.154 -8.762 1.00 56.34 121 GLN A N 1
ATOM 933 C CA . GLN A 1 121 ? -17.459 18.024 -9.824 1.00 56.34 121 GLN A CA 1
ATOM 934 C C . GLN A 1 121 ? -17.892 17.265 -11.088 1.00 56.34 121 GLN A C 1
ATOM 936 O O . GLN A 1 121 ? -18.544 17.844 -11.958 1.00 56.34 121 GLN A O 1
ATOM 941 N N . SER A 1 122 ? -17.589 15.966 -11.198 1.00 46.19 122 SER A N 1
ATOM 942 C CA . SER A 1 122 ? -17.928 15.158 -12.370 1.00 46.19 122 SER A CA 1
ATOM 943 C C . SER A 1 122 ? -18.396 13.747 -11.990 1.00 46.19 122 SER A C 1
ATOM 945 O O . SER A 1 122 ? -17.619 12.803 -11.851 1.00 46.19 122 SER A O 1
ATOM 947 N N . ILE A 1 123 ? -19.718 13.551 -11.921 1.00 47.62 123 ILE A N 1
ATOM 948 C CA . ILE A 1 123 ? -20.315 12.209 -12.004 1.00 47.62 123 ILE A CA 1
ATOM 949 C C . ILE A 1 123 ? -20.137 11.728 -13.458 1.00 47.62 123 ILE A C 1
ATOM 951 O O . ILE A 1 123 ? -21.070 11.780 -14.252 1.00 47.62 123 ILE A O 1
ATOM 955 N N . GLY A 1 124 ? -18.918 11.340 -13.851 1.00 44.91 124 GLY A N 1
ATOM 956 C CA . GLY A 1 124 ? -18.690 10.679 -15.140 1.00 44.91 124 GLY A CA 1
ATOM 957 C C . GLY A 1 124 ? -17.319 10.794 -15.810 1.00 44.91 124 GLY A C 1
ATOM 958 O O . GLY A 1 124 ? -17.104 10.049 -16.761 1.00 44.91 124 GLY A O 1
ATOM 959 N N . ALA A 1 125 ? -16.385 11.650 -15.380 1.00 41.28 125 ALA A N 1
ATOM 960 C CA . ALA A 1 125 ? -15.111 11.787 -16.101 1.00 41.28 125 ALA A CA 1
ATOM 961 C C . ALA A 1 125 ? -13.945 12.167 -15.180 1.00 41.28 125 ALA A C 1
ATOM 963 O O . ALA A 1 125 ? -13.501 13.309 -15.138 1.00 41.28 125 ALA A O 1
ATOM 964 N N . TRP A 1 126 ? -13.431 11.174 -14.456 1.00 50.56 126 TRP A N 1
ATOM 965 C CA . TRP A 1 126 ? -12.151 11.275 -13.761 1.00 50.56 126 TRP A CA 1
ATOM 966 C C . TRP A 1 126 ? -11.028 11.412 -14.796 1.00 50.56 126 TRP A C 1
ATOM 968 O O . TRP A 1 126 ? -10.820 10.494 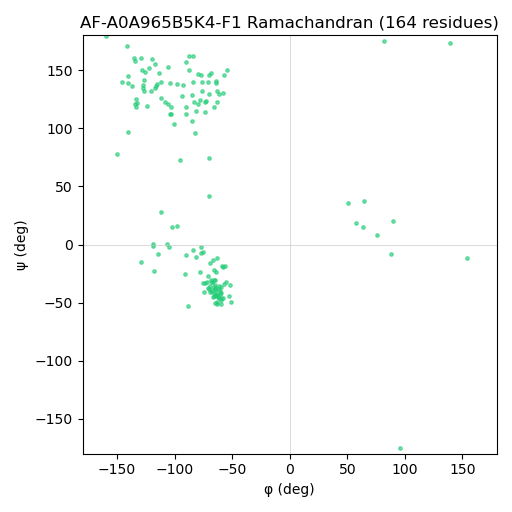-15.591 1.00 50.56 126 TRP A O 1
ATOM 978 N N . SER A 1 127 ? -10.283 12.519 -14.791 1.00 45.38 127 SER A N 1
ATOM 979 C CA . SER A 1 127 ? -9.128 12.692 -15.676 1.00 45.38 127 SER A CA 1
ATOM 980 C C . SER A 1 127 ? -7.835 12.301 -14.966 1.00 45.38 127 SER A C 1
ATOM 982 O O . SER A 1 127 ? -6.971 13.126 -14.694 1.00 45.38 127 SER A O 1
ATOM 984 N N . LEU A 1 128 ? -7.639 10.996 -14.765 1.00 56.06 128 LEU A N 1
ATOM 985 C CA . LEU A 1 128 ? -6.294 10.418 -14.659 1.00 56.06 128 LEU A CA 1
ATOM 986 C C . LEU A 1 128 ? -5.603 10.453 -16.038 1.00 56.06 128 LEU A C 1
ATOM 988 O O . LEU A 1 128 ? -5.000 9.466 -16.439 1.00 56.06 128 LEU A O 1
ATOM 992 N N . SER A 1 129 ? -5.715 11.540 -16.813 1.00 52.59 129 SER A N 1
ATOM 993 C CA . SER A 1 129 ? -5.273 11.577 -18.220 1.00 52.59 129 SER A CA 1
ATOM 994 C C . SER A 1 129 ? -3.801 11.209 -18.402 1.00 52.59 129 SER A C 1
ATOM 996 O O . SER A 1 129 ? -3.397 10.839 -19.499 1.00 52.59 129 SER A O 1
ATOM 998 N N . GLU A 1 130 ? -3.018 11.278 -17.326 1.00 65.56 130 GLU A N 1
ATOM 999 C CA . GLU A 1 130 ? -1.604 10.916 -17.291 1.00 65.56 130 GLU A CA 1
ATOM 1000 C C . GLU A 1 130 ? -1.292 9.700 -16.401 1.00 65.56 130 GLU A C 1
ATOM 1002 O O . GLU A 1 130 ? -0.164 9.211 -16.436 1.00 65.56 130 GLU A O 1
ATOM 1007 N N . PHE A 1 131 ? -2.258 9.186 -15.623 1.00 80.12 131 PHE A N 1
ATOM 1008 C CA . PHE A 1 131 ? -2.054 8.007 -14.779 1.00 80.12 131 PHE A CA 1
ATOM 1009 C C . PHE A 1 131 ? -2.687 6.770 -15.411 1.00 80.12 131 PHE A C 1
ATOM 1011 O O . PHE A 1 131 ? -3.900 6.680 -15.599 1.00 80.12 131 PHE A O 1
ATOM 1018 N N . SER A 1 132 ? -1.857 5.782 -15.715 1.00 83.69 132 SER A N 1
ATOM 1019 C CA . SER A 1 132 ? -2.272 4.560 -16.391 1.00 83.69 132 SER A CA 1
ATOM 1020 C C . SER A 1 132 ? -2.057 3.348 -15.497 1.00 83.69 132 SER A C 1
ATOM 1022 O O . SER A 1 132 ? -1.209 3.330 -14.604 1.00 83.69 132 SER A O 1
ATOM 1024 N N . THR A 1 133 ? -2.825 2.294 -15.757 1.00 86.25 133 THR A N 1
ATOM 1025 C CA . THR A 1 133 ? -2.695 1.027 -15.038 1.00 86.25 133 THR A CA 1
ATOM 1026 C C . THR A 1 133 ? -2.270 -0.073 -15.994 1.00 86.25 133 THR A C 1
ATOM 1028 O O . THR A 1 133 ? -2.805 -0.204 -17.091 1.00 86.25 133 THR A O 1
ATOM 1031 N N . MET A 1 134 ? -1.320 -0.891 -15.550 1.00 90.50 134 MET A N 1
ATOM 1032 C CA . MET A 1 134 ? -0.914 -2.117 -16.229 1.00 90.50 134 MET A CA 1
ATOM 1033 C C . MET A 1 134 ? -1.295 -3.326 -15.376 1.00 90.50 134 MET A C 1
ATOM 1035 O O . MET A 1 134 ? -1.303 -3.269 -14.139 1.00 90.50 134 MET A O 1
ATOM 1039 N N . ARG A 1 135 ? -1.631 -4.433 -16.039 1.00 94.75 135 ARG A N 1
ATOM 1040 C CA . ARG A 1 135 ? -1.936 -5.708 -15.391 1.00 94.75 135 ARG A CA 1
ATOM 1041 C C . ARG A 1 1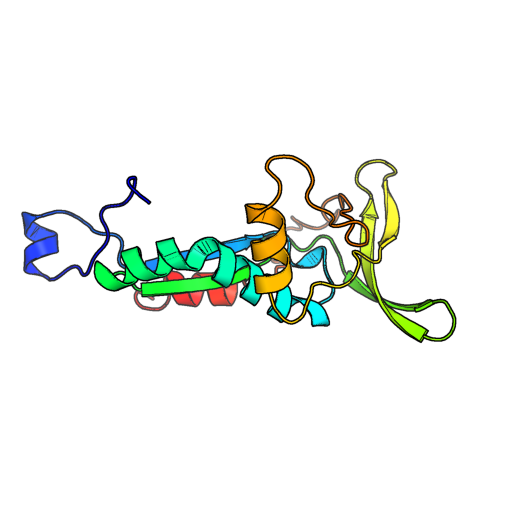35 ? -0.708 -6.599 -15.487 1.00 94.75 135 ARG A C 1
ATOM 1043 O O . ARG A 1 135 ? -0.444 -7.171 -16.533 1.00 94.75 135 ARG A O 1
ATOM 1050 N N . PHE A 1 136 ? 0.023 -6.738 -14.389 1.00 96.44 136 PHE A N 1
ATOM 1051 C CA . PHE A 1 136 ? 1.142 -7.670 -14.322 1.00 96.44 136 PHE A CA 1
ATOM 1052 C C . PHE A 1 136 ? 0.660 -9.083 -13.978 1.00 96.44 136 PHE A C 1
ATOM 1054 O O . PHE A 1 136 ? -0.224 -9.270 -13.137 1.00 96.44 136 PHE A O 1
ATOM 1061 N N . ALA A 1 137 ? 1.241 -10.087 -14.628 1.00 96.06 137 ALA A N 1
ATOM 1062 C CA . ALA A 1 137 ? 1.128 -11.475 -14.218 1.00 96.06 137 ALA A CA 1
ATOM 1063 C C . ALA A 1 137 ? 1.906 -11.714 -12.911 1.00 96.06 137 ALA A C 1
ATOM 1065 O O . ALA A 1 137 ? 2.983 -11.138 -12.730 1.00 96.06 137 ALA A O 1
ATOM 1066 N N . PRO A 1 138 ? 1.418 -12.610 -12.034 1.00 93.88 138 PRO A N 1
ATOM 1067 C CA . PRO A 1 138 ? 2.176 -13.064 -10.874 1.00 93.88 138 PRO A CA 1
ATOM 1068 C C . PRO A 1 138 ? 3.556 -13.619 -11.266 1.00 93.88 138 PRO A C 1
ATOM 1070 O O . PRO A 1 138 ? 3.695 -14.199 -12.352 1.00 93.88 138 PRO A O 1
ATOM 1073 N N . PRO A 1 139 ? 4.571 -13.512 -10.391 1.00 90.12 139 PRO A N 1
ATOM 1074 C CA . PRO A 1 139 ? 5.872 -14.102 -10.661 1.00 90.12 139 PRO A CA 1
ATOM 1075 C C . PRO A 1 139 ? 5.751 -15.628 -10.741 1.00 90.12 139 PRO A C 1
ATOM 1077 O O . PRO A 1 139 ? 5.020 -16.244 -9.966 1.00 90.12 139 PRO A O 1
ATOM 1080 N N . LYS A 1 140 ? 6.479 -16.253 -11.676 1.00 85.50 140 LYS A N 1
ATOM 1081 C CA . LYS A 1 140 ? 6.417 -17.711 -11.905 1.00 85.50 140 LYS A CA 1
ATOM 1082 C C . LYS A 1 140 ? 6.758 -18.515 -10.647 1.00 85.50 140 LYS A C 1
ATOM 1084 O O . LYS A 1 140 ? 6.137 -19.542 -10.396 1.00 85.50 140 LYS A O 1
ATOM 1089 N N . ASP A 1 141 ? 7.673 -17.991 -9.837 1.00 83.31 141 ASP A N 1
ATOM 1090 C CA . ASP A 1 141 ? 8.166 -18.639 -8.621 1.00 83.31 141 ASP A CA 1
ATOM 1091 C C . ASP A 1 141 ? 7.475 -18.128 -7.344 1.00 83.31 141 ASP A C 1
ATOM 1093 O O . ASP A 1 141 ? 7.958 -18.372 -6.243 1.00 83.31 141 ASP A O 1
ATOM 1097 N N . ALA A 1 142 ? 6.329 -17.438 -7.463 1.00 79.12 142 ALA A N 1
ATOM 1098 C CA . ALA A 1 142 ? 5.606 -16.856 -6.325 1.00 79.12 142 ALA A CA 1
ATOM 1099 C C . ALA A 1 142 ? 5.331 -17.855 -5.188 1.00 79.12 142 ALA A C 1
ATOM 1101 O O . ALA A 1 142 ? 5.323 -17.474 -4.025 1.00 79.12 142 ALA A O 1
ATOM 1102 N N . LEU A 1 143 ? 5.082 -19.124 -5.522 1.00 80.00 143 LEU A N 1
ATOM 1103 C CA . LEU A 1 143 ? 4.685 -20.171 -4.574 1.00 80.00 143 LEU A CA 1
ATOM 1104 C C . LEU A 1 143 ? 5.769 -21.236 -4.389 1.00 80.00 143 LEU A C 1
ATOM 1106 O O . LEU A 1 143 ? 5.465 -22.402 -4.124 1.00 80.00 143 LEU A O 1
ATOM 1110 N N . ARG A 1 144 ? 7.040 -20.870 -4.572 1.00 82.75 144 ARG A N 1
ATOM 1111 C CA . ARG A 1 144 ? 8.138 -21.819 -4.409 1.00 82.75 144 ARG A CA 1
ATOM 1112 C C . ARG A 1 144 ? 8.204 -22.314 -2.962 1.00 82.75 144 ARG A C 1
ATOM 1114 O O . ARG A 1 144 ? 8.323 -21.539 -2.019 1.00 82.75 144 ARG A O 1
ATOM 1121 N N . SER A 1 145 ? 8.123 -23.633 -2.792 1.00 81.50 145 SER A N 1
ATOM 1122 C CA . SER A 1 145 ? 8.139 -24.268 -1.471 1.00 81.50 145 SER A CA 1
ATOM 1123 C C . SER A 1 145 ? 9.409 -23.907 -0.696 1.00 81.50 145 SER A C 1
ATOM 1125 O O . SER A 1 145 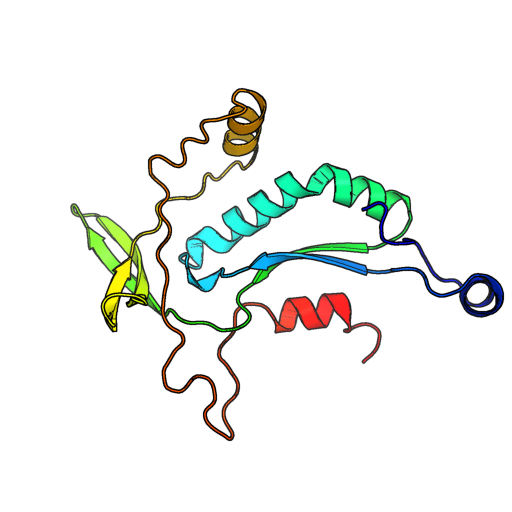? 10.514 -24.073 -1.209 1.00 81.50 145 SER A O 1
ATOM 1127 N N . GLY A 1 146 ? 9.245 -23.465 0.552 1.00 83.94 146 GLY A N 1
ATOM 1128 C CA . GLY A 1 146 ? 10.345 -23.066 1.437 1.00 83.94 146 GLY A CA 1
ATOM 1129 C C . GLY A 1 146 ? 10.774 -21.599 1.317 1.00 83.94 146 GLY A C 1
ATOM 1130 O O . GLY A 1 146 ? 11.543 -21.142 2.157 1.00 83.94 146 GLY A O 1
ATOM 1131 N N . GLU A 1 147 ? 10.254 -20.849 0.343 1.00 82.31 147 GLU A N 1
ATOM 1132 C CA . GLU A 1 147 ? 10.472 -19.405 0.206 1.00 82.31 147 GLU A CA 1
ATOM 1133 C C . GLU A 1 147 ? 9.162 -18.645 0.485 1.00 82.31 147 GLU A C 1
ATOM 1135 O O . GLU A 1 147 ? 8.069 -19.083 0.123 1.00 82.31 147 GLU A O 1
ATOM 1140 N N . GLY A 1 148 ? 9.255 -17.511 1.186 1.00 84.50 148 GLY A N 1
ATOM 1141 C CA . GLY A 1 148 ? 8.104 -16.643 1.440 1.00 84.50 148 GLY A CA 1
ATOM 1142 C C . GLY A 1 148 ? 7.746 -15.807 0.211 1.00 84.50 148 GLY A C 1
ATOM 1143 O O . GLY A 1 148 ? 8.630 -15.356 -0.517 1.00 84.50 148 GLY A O 1
ATOM 1144 N N . MET A 1 149 ? 6.453 -15.547 0.002 1.00 90.56 149 MET A N 1
ATOM 1145 C CA . MET A 1 149 ? 6.000 -14.624 -1.044 1.00 90.56 149 MET A CA 1
ATOM 1146 C C . MET A 1 149 ? 6.539 -13.214 -0.790 1.00 90.56 149 MET A C 1
ATOM 1148 O O . MET A 1 149 ? 6.358 -12.655 0.294 1.00 90.56 149 MET A O 1
ATOM 1152 N N . ALA A 1 150 ? 7.147 -12.610 -1.812 1.00 93.06 150 ALA A N 1
ATOM 1153 C CA . ALA A 1 150 ? 7.530 -11.206 -1.757 1.00 93.06 150 ALA A CA 1
ATOM 1154 C C . ALA A 1 150 ? 6.276 -10.330 -1.619 1.00 93.06 150 ALA A C 1
ATOM 1156 O O . ALA A 1 150 ? 5.316 -10.484 -2.373 1.00 93.06 150 ALA A O 1
ATOM 1157 N N . HIS A 1 151 ? 6.298 -9.392 -0.678 1.00 95.25 151 HIS A N 1
ATOM 1158 C CA . HIS A 1 151 ? 5.172 -8.514 -0.373 1.00 95.25 151 HIS A CA 1
ATOM 1159 C C . HIS A 1 151 ? 5.646 -7.091 -0.066 1.00 95.25 151 HIS A C 1
ATOM 1161 O O . HIS A 1 151 ? 6.836 -6.836 0.115 1.00 95.25 151 HIS A O 1
ATOM 1167 N N . ILE A 1 152 ? 4.700 -6.160 0.046 1.00 97.25 152 ILE A N 1
ATOM 1168 C CA . ILE A 1 152 ? 4.943 -4.781 0.480 1.00 97.25 152 ILE A CA 1
ATOM 1169 C C . ILE A 1 152 ? 4.038 -4.496 1.677 1.00 97.25 152 ILE A C 1
ATOM 1171 O O . ILE A 1 152 ? 2.815 -4.567 1.556 1.00 97.25 152 ILE A O 1
ATOM 1175 N N . ARG A 1 153 ? 4.656 -4.178 2.823 1.00 97.50 153 ARG A N 1
ATOM 1176 C CA . ARG A 1 153 ? 4.015 -3.723 4.073 1.00 97.50 153 ARG A CA 1
ATOM 1177 C C . ARG A 1 153 ? 2.961 -4.658 4.692 1.00 97.50 153 ARG A C 1
ATOM 1179 O O . ARG A 1 153 ? 2.175 -4.216 5.529 1.00 97.50 153 ARG A O 1
ATOM 1186 N N . LEU A 1 154 ? 2.934 -5.948 4.334 1.00 97.12 154 LEU A N 1
ATOM 1187 C CA . LEU A 1 154 ? 2.090 -6.924 5.042 1.00 97.12 154 LEU A CA 1
ATOM 1188 C C . LEU A 1 154 ? 2.518 -7.114 6.502 1.00 97.12 154 LEU A C 1
ATOM 1190 O O . LEU A 1 154 ? 1.670 -7.356 7.351 1.00 97.12 154 LEU A O 1
ATOM 1194 N N . ASP A 1 155 ? 3.804 -6.956 6.795 1.00 96.75 155 ASP A N 1
ATOM 1195 C CA . ASP A 1 155 ? 4.375 -6.910 8.140 1.00 96.75 155 ASP A CA 1
ATOM 1196 C C . ASP A 1 155 ? 3.779 -5.761 8.964 1.00 96.75 155 ASP A C 1
ATOM 1198 O O . ASP A 1 155 ? 3.296 -5.978 10.072 1.00 96.75 155 ASP A O 1
ATOM 1202 N N . GLN A 1 156 ? 3.711 -4.555 8.395 1.00 97.81 156 GLN A N 1
ATOM 1203 C CA . GLN A 1 156 ? 3.101 -3.398 9.059 1.00 97.81 156 GLN A CA 1
ATOM 1204 C C . GLN A 1 156 ? 1.589 -3.575 9.235 1.00 97.81 156 GLN A C 1
ATOM 1206 O O . GLN A 1 156 ? 1.042 -3.239 10.285 1.00 97.81 156 GLN A O 1
ATOM 1211 N N . ALA A 1 157 ? 0.912 -4.141 8.231 1.00 97.94 157 ALA A N 1
ATOM 1212 C CA . ALA A 1 157 ? -0.507 -4.463 8.325 1.00 97.94 157 ALA A CA 1
ATOM 1213 C C . ALA A 1 157 ? -0.781 -5.491 9.436 1.00 97.94 157 ALA A C 1
ATOM 1215 O O . ALA A 1 157 ? -1.691 -5.295 10.242 1.00 97.94 157 ALA A O 1
ATOM 1216 N N . ALA A 1 158 ? 0.024 -6.555 9.516 1.00 97.62 158 ALA A N 1
ATOM 1217 C CA . ALA A 1 158 ? -0.072 -7.569 10.559 1.00 97.62 158 ALA A CA 1
ATOM 1218 C C . ALA A 1 158 ? 0.219 -6.978 11.943 1.00 97.62 158 ALA A C 1
ATOM 1220 O O . ALA A 1 158 ? -0.544 -7.216 12.877 1.00 97.62 158 ALA A O 1
ATOM 1221 N N . GLN A 1 159 ? 1.258 -6.149 12.064 1.00 97.88 159 GLN A N 1
ATOM 1222 C CA . GLN A 1 159 ? 1.590 -5.469 13.313 1.00 97.88 159 GLN A CA 1
ATOM 1223 C C . GLN A 1 159 ? 0.441 -4.580 13.796 1.00 97.88 159 GLN A C 1
ATOM 1225 O O . GLN A 1 159 ? 0.074 -4.634 14.968 1.00 97.88 159 GLN A O 1
ATOM 1230 N N . PHE A 1 160 ? -0.164 -3.788 12.908 1.00 97.75 160 PHE A N 1
ATOM 1231 C CA . PHE A 1 160 ? -1.306 -2.953 13.272 1.00 97.75 160 PHE A CA 1
ATOM 1232 C C . PHE A 1 160 ? -2.498 -3.808 13.713 1.00 97.75 160 PHE A C 1
ATOM 1234 O O . PHE A 1 160 ? -3.040 -3.593 14.794 1.00 97.75 160 PHE A O 1
ATOM 1241 N N . LEU A 1 161 ? -2.888 -4.796 12.904 1.00 96.25 161 LEU A N 1
ATOM 1242 C CA . LEU A 1 161 ? -4.113 -5.568 13.121 1.00 96.25 161 LEU A CA 1
ATOM 1243 C C . LEU A 1 161 ? -4.020 -6.562 14.284 1.00 96.25 161 LEU A C 1
ATOM 1245 O O . LEU A 1 161 ? -5.035 -6.817 14.928 1.00 96.25 161 LEU A O 1
ATOM 1249 N N . LEU A 1 162 ? -2.842 -7.141 14.522 1.00 96.06 162 LEU A N 1
ATOM 1250 C CA . LEU A 1 162 ? -2.664 -8.303 15.401 1.00 96.06 162 LEU A CA 1
ATOM 1251 C C . LEU A 1 162 ? -1.564 -8.121 16.454 1.00 96.06 162 LEU A C 1
ATOM 1253 O O . LEU A 1 162 ? -1.516 -8.897 17.404 1.00 96.06 162 LEU A O 1
ATOM 1257 N N . GLY A 1 163 ? -0.683 -7.130 16.309 1.00 95.62 163 GLY A N 1
ATOM 1258 C CA . GLY A 1 163 ? 0.540 -7.016 17.110 1.00 95.62 163 GLY A CA 1
ATOM 1259 C C . GLY A 1 163 ? 0.336 -6.729 18.600 1.00 95.62 163 GLY A C 1
ATOM 1260 O O . GLY A 1 163 ? 1.274 -6.879 19.367 1.00 95.62 163 GLY A O 1
ATOM 1261 N N . ASP A 1 164 ? -0.865 -6.341 19.036 1.00 91.12 164 ASP A N 1
ATOM 1262 C CA . ASP A 1 164 ? -1.225 -6.210 20.459 1.00 91.12 164 ASP A CA 1
ATOM 1263 C C . ASP A 1 164 ? -1.673 -7.537 21.100 1.00 91.12 164 ASP A C 1
ATOM 1265 O O . ASP A 1 164 ? -1.974 -7.573 22.294 1.00 91.12 164 ASP A O 1
ATOM 1269 N N . ARG A 1 165 ? -1.783 -8.612 20.307 1.00 87.31 165 ARG A N 1
ATOM 1270 C CA . ARG A 1 165 ? -2.295 -9.932 20.721 1.00 87.31 165 ARG A CA 1
ATOM 1271 C C . ARG A 1 165 ? -1.274 -11.063 20.583 1.00 87.31 165 ARG A C 1
ATOM 1273 O O . ARG A 1 165 ? -1.634 -12.208 20.858 1.00 87.31 165 ARG A O 1
ATOM 1280 N N . LEU A 1 166 ? -0.065 -10.750 20.129 1.00 80.19 166 LEU A N 1
ATOM 1281 C CA . LEU A 1 166 ? 1.079 -11.657 20.031 1.00 80.19 166 LEU A CA 1
ATOM 1282 C C . LEU A 1 166 ? 2.031 -11.393 21.199 1.00 80.19 166 LEU A C 1
ATOM 1284 O O . LEU A 1 166 ? 2.595 -12.385 21.705 1.00 80.19 166 LEU A O 1
#

Foldseek 3Di:
DVVFQAADDDPVCCVPVNDGAQEDEAEAEPLLQADPVCQVLSQLLSCVVCVVVCVVRVVRNHHYGYGYKYPARFWDWDWDQDPNDTDIWTWGQAPPVRDIDTDHQFHRDPHSVVQVVVVVVDPPDRCPVGGHGTDHDGDPCQPPPPDHGDMGCVVVVCCRRCVVPD

Secondary structure (DSSP, 8-state):
-TT--BSPPPHHHHHHT---B-EEEEEEE-GGGS-GGGHHHHHHHHHHHTHHHHHHHHHHT-EEEEEEEBSS--EEEEEEEETTEEEEEEEEEETTT--EEEE------SSTHHHHHHHHH-TT----TT-----EEPPTTTT-TTSPPP-BSHHHHHHHHHTT--

Radius of gyration: 19.44 Å; Cα contacts (8 Å, |Δi|>4): 268; chains: 1; bounding box: 40×42×55 Å

Sequence (166 aa):
MQAFRTGRNSILSRLFLGNRVEKILFAATKADHIPQSQHSQMTSLIQAFVDDATRRANFSGAETASLAIASLRSTTETRQSHAGKEMDFVRGTDLDSREQIAFYPGQLPDNPQSILSEADQSIGAWSLSEFSTMRFAPPKDALRSGEGMAHIRLDQAAQFLLGDRL

Mean predicted aligned error: 7.22 Å

Solvent-accessible surface area (backbone atoms only — not comparable to full-atom values): 9782 Å² total; per-residue (Å²): 117,91,90,57,62,57,10,69,73,49,80,66,40,50,78,74,72,50,89,45,45,45,67,47,79,51,70,41,72,56,42,43,71,43,41,75,93,48,42,64,37,50,21,48,34,50,41,61,75,40,39,70,57,47,53,55,38,46,74,45,46,14,49,71,50,58,40,44,24,10,87,64,46,36,43,46,80,44,77,46,78,53,98,91,37,82,43,73,22,24,30,29,31,35,54,85,82,64,43,81,44,80,44,70,36,54,80,78,54,89,55,47,61,67,59,51,59,51,49,75,74,32,101,82,64,79,78,54,85,66,51,56,87,82,61,61,30,73,49,94,67,51,79,41,87,97,54,81,62,54,57,35,57,56,67,59,51,45,43,71,76,45,52,93,78,113

pLDDT: mean 86.33, std 13.39, range [41.28, 98.31]

Nearest PDB structures (foldseek):
  6nz4-assembly1_A  TM=8.009E-01  e=3.507E-12  Shewanella oneidensis MR-1
  6nz5-assembly1_B  TM=7.979E-01  e=3.086E-12  Shewanella oneidensis MR-1
  6nz6-assembly1_B  TM=7.887E-01  e=2.895E-12  Shewanella oneidensis MR-1
  6nz5-assembly1_A  TM=7.869E-01  e=1.040E-11  Shewanella oneidensis MR-1
  6nz6-assembly1_A  TM=7.910E-01  e=1.848E-11  Shewanella oneidensis MR-1